Protein AF-A0A9P3G8F3-F1 (afdb_monomer_lite)

Organism: NCBI:txid48140

InterPro domains:
  IPR002772 Glycoside hydrolase family 3 C-terminal domain [PF01915] (27-139)
  IPR036881 Glycoside hydrolase family 3 C-terminal domain superfamily [G3DSA:3.40.50.1700] (19-140)
  IPR036881 Glycoside hydrolase family 3 C-terminal domain superfamily [SSF52279] (28-139)
  IPR044993 Beta-D-xylosidase [PTHR42721] (26-138)

Secondary structure (DSSP, 8-state):
------SS-GGGS--THHHHTTTT--TT-EEEEESSGGG-STTTT-SS----S----HHHHHHHTT-EEEEE----TT----TTHHHHHHHHTTSEEEE--S--TTTSBTTB--S--SPPTTHHHHHHHHHTT-S-EEE-

Radius of gyration: 16.16 Å; chains: 1; bounding box: 41×38×35 Å

pLDDT: mean 84.51, std 19.24, range [31.19, 98.44]

Sequence (140 aa):
MCNHTTTAPASHFPDARLLLGLMNYRAAQKVALVRPWANATTQMRCSYQGVPPIFVSPLQTLRAVCFAIAFANGTPIGSTDTGGFAATLQAARGADVVYAGGIDDSVEAEGHDRMSIAWPGNQPQLVKELAKVGKPLVML

Foldseek 3Di:
DPDDDDPDDPVPDPDPCVVCVLPVDDLEAAEEEEDDQQQDFCQVQAPDGDDDPDGQGNVNVCVVSRHRYDYFHQDHFQEQDCPRQVVSLVSLLRHAYEYEAADTVVQDDVVHDHPDPDGHYCNVVSVVSSVVSVHRYHYD

Structure (mmCIF, N/CA/C/O 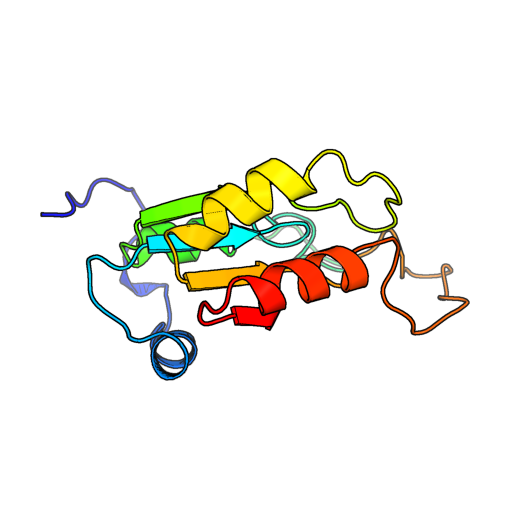backbone):
data_AF-A0A9P3G8F3-F1
#
_entry.id   AF-A0A9P3G8F3-F1
#
loop_
_atom_site.group_PDB
_atom_site.id
_atom_site.type_symbol
_atom_site.label_atom_id
_atom_site.label_alt_id
_atom_site.label_comp_id
_atom_site.label_asym_id
_atom_site.label_entity_id
_atom_site.label_seq_id
_atom_site.pdbx_PDB_ins_code
_atom_site.Cartn_x
_atom_site.Cartn_y
_atom_site.Cartn_z
_atom_site.occupancy
_atom_site.B_iso_or_equiv
_atom_site.auth_seq_id
_atom_site.auth_comp_id
_atom_site.auth_asym_id
_atom_site.auth_atom_id
_atom_site.pdbx_PDB_model_num
ATOM 1 N N . MET A 1 1 ? -21.344 -12.587 14.617 1.00 31.19 1 MET A N 1
ATOM 2 C CA . MET A 1 1 ? -20.980 -13.985 14.309 1.00 31.19 1 MET A CA 1
ATOM 3 C C . MET A 1 1 ? -20.431 -14.002 12.890 1.00 31.19 1 MET A C 1
ATOM 5 O O . MET A 1 1 ? -21.194 -13.759 11.965 1.00 31.19 1 MET A O 1
ATOM 9 N N . CYS A 1 2 ? -19.117 -14.153 12.718 1.00 33.28 2 CYS A N 1
ATOM 10 C CA . CYS A 1 2 ? -18.497 -14.261 11.394 1.00 33.28 2 CYS A CA 1
ATOM 11 C C . CYS A 1 2 ? -18.740 -15.686 10.887 1.00 33.28 2 CYS A C 1
ATOM 13 O O . CYS A 1 2 ? -18.258 -16.641 11.487 1.00 33.28 2 CYS A O 1
ATOM 15 N N . ASN A 1 3 ? -19.575 -15.831 9.859 1.00 31.30 3 ASN A N 1
ATOM 16 C CA . ASN A 1 3 ? -19.976 -17.133 9.341 1.00 31.30 3 ASN A CA 1
ATOM 17 C C . ASN A 1 3 ? -18.835 -17.714 8.491 1.00 31.30 3 ASN A C 1
ATOM 19 O O . ASN A 1 3 ? -18.450 -17.125 7.481 1.00 31.30 3 ASN A O 1
ATOM 23 N N . HIS A 1 4 ? -18.274 -18.848 8.911 1.00 44.28 4 HIS A N 1
ATOM 24 C CA . HIS A 1 4 ? -17.188 -19.531 8.211 1.00 44.28 4 HIS A CA 1
ATOM 25 C C . HIS A 1 4 ? -17.712 -20.199 6.937 1.00 44.28 4 HIS A C 1
ATOM 27 O O . HIS A 1 4 ? -18.154 -21.341 6.955 1.00 44.28 4 HIS A O 1
A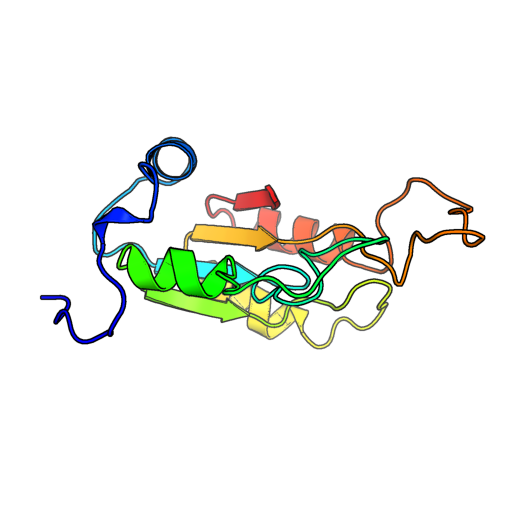TOM 33 N N . THR A 1 5 ? -17.648 -19.492 5.812 1.00 40.75 5 THR A N 1
ATOM 34 C CA . THR A 1 5 ? -17.817 -20.088 4.479 1.00 40.75 5 THR A CA 1
ATOM 35 C C . THR A 1 5 ? -16.733 -19.566 3.543 1.00 40.75 5 THR A C 1
ATOM 37 O O . THR A 1 5 ? -16.970 -18.705 2.707 1.00 40.75 5 THR A O 1
ATOM 40 N N . THR A 1 6 ? -15.514 -20.094 3.688 1.00 41.88 6 THR A N 1
ATOM 41 C CA . THR A 1 6 ? -14.513 -20.040 2.610 1.00 41.88 6 THR A CA 1
ATOM 42 C C . THR A 1 6 ? -13.582 -21.249 2.678 1.00 41.88 6 THR A C 1
ATOM 44 O O . THR A 1 6 ? -13.134 -21.657 3.745 1.00 41.88 6 THR A O 1
ATOM 47 N N . THR A 1 7 ? -13.342 -21.836 1.512 1.00 39.56 7 THR A N 1
ATOM 48 C CA . THR A 1 7 ? -12.809 -23.172 1.209 1.00 39.56 7 THR A CA 1
ATOM 49 C C . THR A 1 7 ? -11.286 -23.325 1.348 1.00 39.56 7 THR A C 1
ATOM 51 O O . THR A 1 7 ? -10.648 -23.933 0.494 1.00 39.56 7 THR A O 1
ATOM 54 N N . ALA A 1 8 ? -10.679 -22.820 2.422 1.00 39.69 8 ALA A N 1
ATOM 55 C CA . ALA A 1 8 ? -9.285 -23.134 2.747 1.00 39.69 8 ALA A CA 1
ATOM 56 C C . ALA A 1 8 ? -9.165 -23.518 4.231 1.00 39.69 8 ALA A C 1
ATOM 58 O O . ALA A 1 8 ? -9.664 -22.777 5.082 1.00 39.69 8 ALA A O 1
ATOM 59 N N . PRO A 1 9 ? -8.553 -24.670 4.570 1.00 34.22 9 PRO A N 1
ATOM 60 C CA . PRO A 1 9 ? -8.448 -25.110 5.953 1.00 34.22 9 PRO A CA 1
ATOM 61 C C . PRO A 1 9 ? -7.608 -24.114 6.761 1.00 34.22 9 PRO A C 1
ATOM 63 O O . PRO A 1 9 ? -6.488 -23.767 6.388 1.00 34.22 9 PRO A O 1
ATOM 66 N N . ALA A 1 10 ? -8.156 -23.678 7.897 1.00 41.47 10 ALA A N 1
ATOM 67 C CA . ALA A 1 10 ? -7.550 -22.713 8.820 1.00 41.47 10 ALA A CA 1
ATOM 68 C C . ALA A 1 10 ? -6.171 -23.141 9.372 1.00 41.47 10 ALA A C 1
ATOM 70 O O . ALA A 1 10 ? -5.476 -22.338 9.983 1.00 41.47 10 ALA A O 1
ATOM 71 N N . SER A 1 11 ? -5.756 -24.390 9.140 1.00 43.12 11 SER A N 1
ATOM 72 C CA . SER A 1 11 ? -4.502 -24.980 9.611 1.00 43.12 11 SER A CA 1
ATOM 73 C C . SER A 1 11 ? -3.244 -24.502 8.875 1.00 43.12 11 SER A C 1
ATOM 75 O O . SER A 1 11 ? -2.154 -24.936 9.232 1.00 43.12 11 SER A O 1
ATOM 77 N N . HIS A 1 12 ? -3.366 -23.664 7.839 1.00 47.47 12 HIS A N 1
ATOM 78 C CA . HIS A 1 12 ? -2.226 -23.220 7.021 1.00 47.47 12 HIS A CA 1
ATOM 79 C C . HIS A 1 12 ? -1.736 -21.795 7.326 1.00 47.47 12 HIS A C 1
ATOM 81 O O . HIS A 1 12 ? -0.767 -21.340 6.723 1.00 47.47 12 HIS A O 1
ATOM 87 N N . PHE A 1 13 ? -2.383 -21.084 8.252 1.00 49.16 13 PHE A N 1
ATOM 88 C CA . PHE A 1 13 ? -1.960 -19.744 8.653 1.00 49.16 13 PHE A CA 1
ATOM 89 C C . PHE A 1 13 ? -1.207 -19.832 9.985 1.00 49.16 13 PHE A C 1
ATOM 91 O O . PHE A 1 13 ? -1.848 -20.069 11.012 1.00 49.16 13 PHE A O 1
ATOM 98 N N . PRO A 1 14 ? 0.135 -19.688 10.004 1.00 47.69 14 PRO A N 1
ATOM 99 C CA . PRO A 1 14 ? 0.863 -19.576 11.258 1.00 47.69 14 PRO A CA 1
ATOM 100 C C . PRO A 1 14 ? 0.336 -18.369 12.038 1.00 47.69 14 PRO A C 1
ATOM 102 O O . PRO A 1 14 ? -0.039 -17.348 11.462 1.00 47.69 14 PRO A O 1
ATOM 105 N N . ASP A 1 15 ? 0.264 -18.554 13.351 1.00 48.78 15 ASP A N 1
ATOM 106 C CA . ASP A 1 15 ? -0.300 -17.664 14.362 1.00 48.78 15 ASP A CA 1
ATOM 107 C C . ASP A 1 15 ? -0.139 -16.171 14.004 1.00 48.78 15 ASP A C 1
ATOM 109 O O . ASP A 1 15 ? 0.956 -15.611 14.073 1.00 48.78 15 ASP A O 1
ATOM 113 N N . ALA A 1 16 ? -1.234 -15.502 13.618 1.00 48.09 16 ALA A N 1
ATOM 114 C CA . ALA A 1 16 ? -1.232 -14.098 13.182 1.00 48.09 16 ALA A CA 1
ATOM 115 C C . ALA A 1 16 ? -0.774 -13.115 14.284 1.00 48.09 16 ALA A C 1
ATOM 117 O O . ALA A 1 16 ? -0.683 -11.907 14.050 1.00 48.09 16 ALA A O 1
ATOM 118 N N . ARG A 1 17 ? -0.496 -13.623 15.496 1.00 49.97 17 ARG A N 1
ATOM 119 C CA . ARG A 1 17 ? -0.214 -12.899 16.740 1.00 49.97 17 ARG A CA 1
ATOM 120 C C . ARG A 1 17 ? 0.838 -11.791 16.655 1.00 49.97 17 ARG A C 1
ATOM 122 O O . ARG A 1 17 ? 0.788 -10.877 17.472 1.00 49.97 17 ARG A O 1
ATOM 129 N N . LEU A 1 18 ? 1.755 -11.820 15.687 1.00 53.75 18 LEU A N 1
ATOM 130 C CA . LEU A 1 18 ? 2.784 -10.781 15.554 1.00 53.75 18 LEU A CA 1
ATOM 131 C C . LEU A 1 18 ? 2.194 -9.412 15.154 1.00 53.75 18 LEU A C 1
ATOM 133 O O . LEU A 1 18 ? 2.561 -8.391 15.727 1.00 53.75 18 LEU A O 1
ATOM 137 N N . LEU A 1 19 ? 1.220 -9.388 14.234 1.00 52.97 19 LEU A N 1
ATOM 138 C CA . LEU A 1 19 ? 0.479 -8.167 13.872 1.00 52.97 19 LEU A CA 1
ATOM 139 C C . LEU A 1 19 ? -0.506 -7.746 14.979 1.00 52.97 19 LEU A C 1
ATOM 141 O O . LEU A 1 19 ? -0.792 -6.560 15.143 1.00 52.97 19 LEU A O 1
ATOM 145 N N . LEU A 1 20 ? -0.974 -8.710 15.780 1.00 52.75 20 LEU A N 1
ATOM 146 C CA . LEU A 1 20 ? -1.896 -8.497 16.902 1.00 52.75 20 LEU A CA 1
ATOM 147 C C . LEU A 1 20 ? -1.264 -7.781 18.109 1.00 52.75 20 LEU A C 1
ATOM 149 O O . LEU A 1 20 ? -1.996 -7.336 18.985 1.00 52.75 20 LEU A O 1
ATOM 153 N N . GLY A 1 21 ? 0.067 -7.706 18.208 1.00 54.66 21 GLY A N 1
ATOM 154 C CA . GLY A 1 21 ? 0.728 -6.982 19.301 1.00 54.66 21 GLY A CA 1
ATOM 155 C C . GLY A 1 21 ? 0.731 -5.463 19.100 1.00 54.66 21 GLY A C 1
ATOM 156 O O . GLY A 1 21 ? 0.684 -4.709 20.068 1.00 54.66 21 GLY A O 1
ATOM 157 N N . LEU A 1 22 ? 0.767 -5.019 17.838 1.00 56.00 22 LEU A N 1
ATOM 158 C CA . LEU A 1 22 ? 0.814 -3.603 17.453 1.00 56.00 22 LEU A CA 1
ATOM 159 C C . LEU A 1 22 ? -0.582 -3.007 17.218 1.00 56.00 22 LEU A C 1
ATOM 161 O O . LEU A 1 22 ? -0.782 -1.808 17.407 1.00 56.00 22 LEU A O 1
ATOM 165 N N . MET A 1 23 ? -1.555 -3.834 16.830 1.00 60.12 23 MET A N 1
ATOM 166 C CA . MET A 1 23 ? -2.966 -3.459 16.721 1.00 60.12 23 MET A CA 1
ATOM 167 C C . MET A 1 23 ? -3.727 -4.028 17.915 1.00 60.12 23 MET A C 1
ATOM 169 O O . MET A 1 23 ? -3.553 -5.195 18.225 1.00 60.12 23 MET A O 1
ATOM 173 N N . ASN A 1 24 ? -4.568 -3.242 18.596 1.00 58.59 24 ASN A N 1
ATOM 174 C CA . ASN A 1 24 ? -5.338 -3.695 19.767 1.00 58.59 24 ASN A CA 1
ATOM 175 C C . ASN A 1 24 ? -6.369 -4.773 19.378 1.00 58.59 24 ASN A C 1
ATOM 177 O O . ASN A 1 24 ? -7.548 -4.463 19.218 1.00 58.59 24 ASN A O 1
ATOM 181 N N . TYR A 1 25 ? -5.911 -6.012 19.188 1.00 61.47 25 TYR A N 1
ATOM 182 C CA . TYR A 1 25 ? -6.662 -7.075 18.540 1.00 61.47 25 TYR A CA 1
ATOM 183 C C . TYR A 1 25 ? -7.961 -7.372 19.274 1.00 61.47 25 TYR A C 1
ATOM 185 O O . TYR A 1 25 ? -7.991 -7.937 20.370 1.00 61.47 25 TYR A O 1
ATOM 193 N N . ARG A 1 26 ? -9.063 -7.026 18.619 1.00 63.00 26 ARG A N 1
ATOM 194 C CA . ARG A 1 26 ? -10.404 -7.459 18.994 1.00 63.00 26 ARG A CA 1
ATOM 195 C C . ARG A 1 26 ? -11.063 -8.032 17.753 1.00 63.00 26 ARG A C 1
ATOM 197 O O . ARG A 1 26 ? -10.957 -7.446 16.680 1.00 63.00 26 ARG A O 1
ATOM 204 N N . ALA A 1 27 ? -11.802 -9.128 17.909 1.00 57.34 27 ALA A N 1
ATOM 205 C CA . ALA A 1 27 ? -12.474 -9.872 16.833 1.00 57.34 27 ALA A CA 1
ATOM 206 C C . ALA A 1 27 ? -13.530 -9.071 16.018 1.00 57.34 27 ALA A C 1
ATOM 208 O O . ALA A 1 27 ? -14.284 -9.650 15.244 1.00 57.34 27 ALA A O 1
ATOM 209 N N . ALA A 1 28 ? -13.609 -7.748 16.202 1.00 60.62 28 ALA A N 1
ATOM 210 C CA . ALA A 1 28 ? -14.486 -6.813 15.500 1.00 60.62 28 ALA A CA 1
ATOM 211 C C . ALA A 1 28 ? -13.763 -5.511 15.079 1.00 60.62 28 ALA A C 1
ATOM 213 O O . ALA A 1 28 ? -14.407 -4.496 14.813 1.00 60.62 28 ALA A O 1
ATOM 214 N N . GLN A 1 29 ? -12.428 -5.500 15.060 1.00 77.25 29 GLN A N 1
ATOM 215 C CA . GLN A 1 29 ? -11.647 -4.319 14.704 1.00 77.25 29 GLN A CA 1
ATOM 216 C C . GLN A 1 29 ? -11.711 -4.055 13.196 1.00 77.25 29 GLN A C 1
ATOM 218 O O . GLN A 1 29 ? -11.643 -4.971 12.370 1.00 77.25 29 GLN A O 1
ATOM 223 N N . LYS A 1 30 ? -11.879 -2.781 12.838 1.00 89.81 30 LYS A N 1
ATOM 224 C CA . LYS A 1 30 ? -11.879 -2.328 11.449 1.00 89.81 30 LYS A CA 1
ATOM 225 C C . LYS A 1 30 ? -10.465 -1.919 11.062 1.00 89.81 30 LYS A C 1
ATOM 227 O O . LYS A 1 30 ? -9.842 -1.145 11.787 1.00 89.81 30 LYS A O 1
ATOM 232 N N . VAL A 1 31 ? -9.999 -2.398 9.914 1.00 92.44 31 VAL A N 1
ATOM 233 C CA . VAL A 1 31 ? -8.676 -2.080 9.368 1.00 92.44 31 VAL A CA 1
ATOM 234 C C . VAL A 1 31 ? -8.836 -1.389 8.018 1.00 92.44 31 VAL A C 1
ATOM 236 O O . VAL A 1 31 ? -9.505 -1.903 7.122 1.00 92.44 31 VAL A O 1
ATOM 239 N N . ALA A 1 32 ? -8.222 -0.220 7.865 1.00 95.75 32 ALA A N 1
ATOM 240 C CA . ALA A 1 32 ? -7.997 0.414 6.579 1.00 95.75 32 ALA A CA 1
ATOM 241 C C . ALA A 1 32 ? -6.711 -0.167 5.992 1.00 95.75 32 ALA A C 1
ATOM 243 O O . ALA A 1 32 ? -5.614 0.153 6.448 1.00 95.75 32 ALA A O 1
ATOM 244 N N . LEU A 1 33 ? -6.856 -1.049 5.005 1.00 96.12 33 LEU A N 1
ATOM 245 C CA . LEU A 1 33 ? -5.726 -1.669 4.327 1.00 96.12 33 LEU A CA 1
ATOM 246 C C . LEU A 1 33 ? -5.432 -0.890 3.043 1.00 96.12 33 LEU A C 1
ATOM 248 O O . LEU A 1 33 ? -6.256 -0.859 2.125 1.00 96.12 33 LEU A O 1
ATOM 252 N N . VAL A 1 34 ? -4.265 -0.259 2.996 1.00 97.62 34 VAL A N 1
ATOM 253 C CA . VAL A 1 34 ? -3.877 0.703 1.962 1.00 97.62 34 VAL A CA 1
ATOM 254 C C . VAL A 1 34 ? -2.808 0.096 1.053 1.00 97.62 34 VAL A C 1
ATOM 256 O O . VAL A 1 34 ? -1.832 -0.475 1.536 1.00 97.62 34 VAL A O 1
ATOM 259 N N . ARG A 1 35 ? -3.002 0.209 -0.267 1.00 94.25 35 ARG A N 1
ATOM 260 C CA . ARG A 1 35 ? -2.043 -0.252 -1.295 1.00 94.25 35 ARG A CA 1
ATOM 261 C C . ARG A 1 35 ? -0.815 0.690 -1.393 1.00 94.25 35 ARG A C 1
ATOM 263 O O . ARG A 1 35 ? -0.873 1.782 -0.821 1.00 94.25 35 ARG A O 1
ATOM 270 N N . PRO A 1 36 ? 0.256 0.352 -2.143 1.00 95.31 36 PRO A N 1
ATOM 271 C CA . PRO A 1 36 ? 0.302 -0.530 -3.325 1.00 95.31 36 PRO A CA 1
ATOM 272 C C . PRO A 1 36 ? 0.386 -2.054 -3.087 1.00 95.31 36 PRO A C 1
ATOM 274 O O . PRO A 1 36 ? -0.196 -2.796 -3.872 1.00 95.31 36 PRO A O 1
ATOM 277 N N . TRP A 1 37 ? 1.000 -2.538 -2.006 1.00 97.06 37 TRP A N 1
ATOM 278 C CA . TRP A 1 37 ? 1.271 -3.973 -1.772 1.00 97.06 37 TRP A CA 1
ATOM 279 C C . TRP A 1 37 ? 0.121 -4.756 -1.116 1.00 97.06 37 TRP A C 1
ATOM 281 O O . TRP A 1 37 ? 0.160 -5.976 -0.966 1.00 97.06 37 TRP A O 1
ATOM 291 N N . ALA A 1 38 ? -0.954 -4.071 -0.736 1.00 94.94 38 ALA A N 1
ATOM 292 C CA . ALA A 1 38 ? -2.028 -4.648 0.066 1.00 94.94 38 ALA A CA 1
ATOM 293 C C . ALA A 1 38 ? -2.781 -5.834 -0.574 1.00 94.94 38 ALA A C 1
ATOM 295 O O . ALA A 1 38 ? -3.303 -6.684 0.144 1.00 94.94 38 ALA A O 1
ATOM 296 N N . ASN A 1 39 ? -2.866 -5.897 -1.905 1.00 95.19 39 ASN A N 1
ATOM 297 C CA . ASN A 1 39 ? -3.454 -7.031 -2.633 1.00 95.19 39 ASN A CA 1
ATOM 298 C C . ASN A 1 39 ? -2.436 -7.666 -3.592 1.00 95.19 39 ASN A C 1
ATOM 300 O O . ASN A 1 39 ? -2.779 -8.072 -4.703 1.00 95.19 39 ASN A O 1
ATOM 304 N N . ALA A 1 40 ? -1.174 -7.699 -3.170 1.00 93.75 40 ALA A N 1
ATOM 305 C CA . ALA A 1 40 ? -0.092 -8.305 -3.920 1.00 93.75 40 ALA A CA 1
ATOM 306 C C . ALA A 1 40 ? -0.328 -9.811 -4.125 1.00 93.75 40 ALA A C 1
ATOM 308 O O . ALA A 1 40 ? -0.678 -10.533 -3.194 1.00 93.75 40 ALA A O 1
ATOM 309 N N . THR A 1 41 ? -0.135 -10.280 -5.358 1.00 91.62 41 THR A N 1
ATOM 310 C CA . THR A 1 41 ? -0.143 -11.709 -5.718 1.00 91.62 41 THR A CA 1
ATOM 311 C C . THR A 1 41 ? 1.178 -12.051 -6.396 1.00 91.62 41 THR A C 1
ATOM 313 O O . THR A 1 41 ? 2.154 -12.357 -5.719 1.00 91.62 41 THR A O 1
ATOM 316 N N . THR A 1 42 ? 1.265 -11.856 -7.711 1.00 89.62 42 THR A N 1
ATOM 317 C CA . THR A 1 42 ? 2.486 -12.028 -8.513 1.00 89.62 42 THR A CA 1
ATOM 318 C C . THR A 1 42 ? 3.598 -11.042 -8.176 1.00 89.62 42 THR A C 1
ATOM 320 O O . THR A 1 42 ? 4.703 -11.208 -8.668 1.00 89.62 42 THR A O 1
ATOM 323 N N . GLN A 1 43 ? 3.319 -10.031 -7.356 1.00 91.88 43 GLN A N 1
ATOM 324 C CA . GLN A 1 43 ? 4.312 -9.095 -6.836 1.00 91.88 43 GLN A CA 1
ATOM 325 C C . GLN A 1 43 ? 5.134 -9.730 -5.692 1.00 91.88 43 GLN A C 1
ATOM 327 O O . GLN A 1 43 ? 6.330 -9.499 -5.601 1.00 91.88 43 GLN A O 1
ATOM 332 N N . MET A 1 44 ? 4.551 -10.631 -4.877 1.00 91.31 44 MET A N 1
ATOM 333 C CA . MET A 1 44 ? 5.205 -11.309 -3.718 1.00 91.31 44 MET A CA 1
ATOM 334 C C . MET A 1 44 ? 6.217 -12.396 -4.103 1.00 91.31 44 MET A C 1
ATOM 336 O O . MET A 1 44 ? 6.545 -13.302 -3.346 1.00 91.31 44 MET A O 1
ATOM 340 N N . ARG A 1 45 ? 6.613 -12.350 -5.352 1.00 87.12 45 ARG A N 1
ATOM 341 C CA . ARG A 1 45 ? 7.084 -13.451 -6.164 1.00 87.12 45 ARG A CA 1
ATOM 342 C C . ARG A 1 45 ? 8.557 -13.142 -6.515 1.00 87.12 45 ARG A C 1
ATOM 344 O O . ARG A 1 45 ? 9.383 -14.049 -6.545 1.00 87.12 45 ARG A O 1
ATOM 351 N N . CYS A 1 46 ? 8.903 -11.848 -6.599 1.00 82.50 46 CYS A N 1
ATOM 352 C CA . CYS A 1 46 ? 10.244 -11.336 -6.899 1.00 82.50 46 CYS A CA 1
ATOM 353 C C . CYS A 1 46 ? 10.738 -11.818 -8.279 1.00 82.50 46 CYS A C 1
ATOM 355 O O . CYS A 1 46 ? 9.944 -12.238 -9.119 1.00 82.50 46 CYS A O 1
ATOM 357 N N . SER A 1 47 ? 12.041 -11.792 -8.537 1.00 84.94 47 SER A N 1
ATO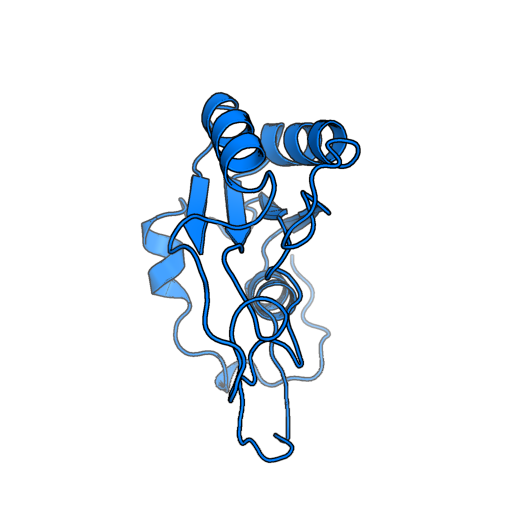M 358 C CA . SER A 1 47 ? 12.639 -12.331 -9.761 1.00 84.94 47 SER A CA 1
ATOM 359 C C . SER A 1 47 ? 12.994 -13.825 -9.630 1.00 84.94 47 SER A C 1
ATOM 361 O O . SER A 1 47 ? 13.013 -14.385 -8.535 1.00 84.94 47 SER A O 1
ATOM 363 N N . TYR A 1 48 ? 13.249 -14.498 -10.762 1.00 89.75 48 TYR A N 1
ATOM 364 C CA . TYR A 1 48 ? 13.773 -15.880 -10.822 1.00 89.75 48 TYR A CA 1
ATOM 365 C C . TYR A 1 48 ? 12.948 -16.977 -10.134 1.00 89.75 48 TYR A C 1
ATOM 367 O O . TYR A 1 48 ? 13.428 -17.742 -9.300 1.00 89.75 48 TYR A O 1
ATOM 375 N N . GLN A 1 49 ? 11.687 -17.113 -10.525 1.00 87.88 49 GLN A N 1
ATOM 376 C CA . GLN A 1 49 ? 10.722 -17.854 -9.718 1.00 87.88 49 GLN A CA 1
ATOM 377 C C . GLN A 1 49 ? 9.749 -18.714 -10.528 1.00 87.88 49 GLN A C 1
ATOM 379 O O . GLN A 1 49 ? 9.125 -18.270 -11.495 1.00 87.88 49 GLN A O 1
ATOM 38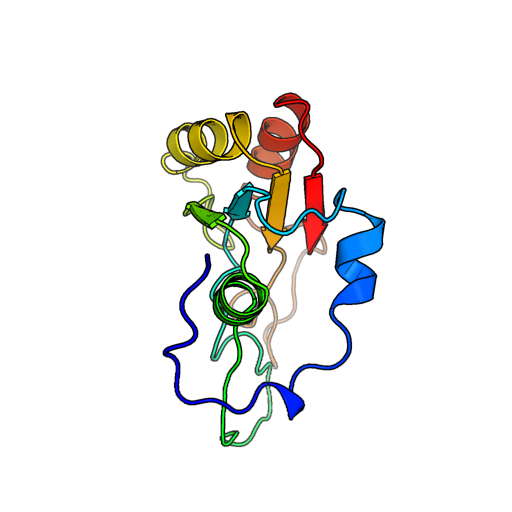4 N N . GLY A 1 50 ? 9.565 -19.951 -10.063 1.00 87.44 50 GLY A N 1
ATOM 385 C CA . GLY A 1 50 ? 8.570 -20.891 -10.581 1.00 87.44 50 GLY A CA 1
ATOM 386 C C . GLY A 1 50 ? 7.131 -20.481 -10.259 1.00 87.44 50 GLY A C 1
ATOM 387 O O . GLY A 1 50 ? 6.884 -19.485 -9.580 1.00 87.44 50 GLY A O 1
ATOM 388 N N . VAL A 1 51 ? 6.161 -21.242 -10.768 1.00 87.56 51 VAL A N 1
ATOM 389 C CA . VAL A 1 51 ? 4.734 -21.015 -10.492 1.00 87.56 51 VAL A CA 1
ATOM 390 C C . VAL A 1 51 ? 4.378 -21.665 -9.152 1.00 87.56 51 VAL A C 1
ATOM 392 O O . VAL A 1 51 ? 4.448 -22.892 -9.054 1.00 87.56 51 VAL A O 1
ATOM 395 N N . PRO A 1 52 ? 4.003 -20.896 -8.116 1.00 86.56 52 PRO A N 1
ATOM 396 C CA . PRO A 1 52 ? 3.590 -21.489 -6.856 1.00 86.56 52 PRO A CA 1
ATOM 397 C C . PRO A 1 52 ? 2.155 -22.026 -6.952 1.00 86.56 52 PRO A C 1
ATOM 399 O O . PRO A 1 52 ? 1.362 -21.547 -7.767 1.00 86.56 52 PRO A O 1
ATOM 402 N N . PRO A 1 53 ? 1.787 -22.984 -6.087 1.00 89.19 53 PRO A N 1
ATOM 403 C CA . PRO A 1 53 ? 0.441 -23.547 -6.076 1.00 89.19 53 PRO A CA 1
ATOM 404 C C . PRO A 1 53 ? -0.624 -22.549 -5.595 1.00 89.19 53 PRO A C 1
ATOM 406 O O . PRO A 1 53 ? -1.778 -22.658 -5.999 1.00 89.19 53 PRO A O 1
ATOM 409 N N . ILE A 1 54 ? -0.258 -21.586 -4.737 1.00 88.81 54 ILE A N 1
ATOM 410 C CA . ILE A 1 54 ? -1.173 -20.594 -4.155 1.00 88.81 54 ILE A CA 1
ATOM 411 C C . ILE A 1 54 ? -0.478 -19.249 -3.911 1.00 88.81 54 ILE A C 1
ATOM 413 O O . ILE A 1 54 ? 0.719 -19.198 -3.633 1.00 88.81 54 ILE A O 1
ATOM 417 N N . PHE A 1 55 ? -1.268 -18.172 -3.936 1.00 87.81 55 PHE A N 1
ATOM 418 C CA . PHE A 1 55 ? -0.910 -16.863 -3.387 1.00 87.81 55 PHE A CA 1
ATOM 419 C C . PHE A 1 55 ? -1.894 -16.490 -2.291 1.00 87.81 55 PHE A C 1
ATOM 421 O O . PHE A 1 55 ? -3.104 -16.590 -2.494 1.00 87.81 55 PHE A O 1
ATOM 428 N N . VAL A 1 56 ? -1.368 -16.019 -1.163 1.00 92.50 56 VAL A N 1
ATOM 429 C CA . VAL A 1 56 ? -2.172 -15.418 -0.101 1.00 92.50 56 VAL A CA 1
ATOM 430 C C . VAL A 1 56 ? -1.719 -13.974 0.074 1.00 92.50 56 VAL A C 1
ATOM 432 O O . VAL A 1 56 ? -0.670 -13.714 0.655 1.00 92.50 56 VAL A O 1
ATOM 435 N N . SER A 1 57 ? -2.492 -13.035 -0.467 1.00 93.44 57 SER A N 1
ATOM 436 C CA . SER A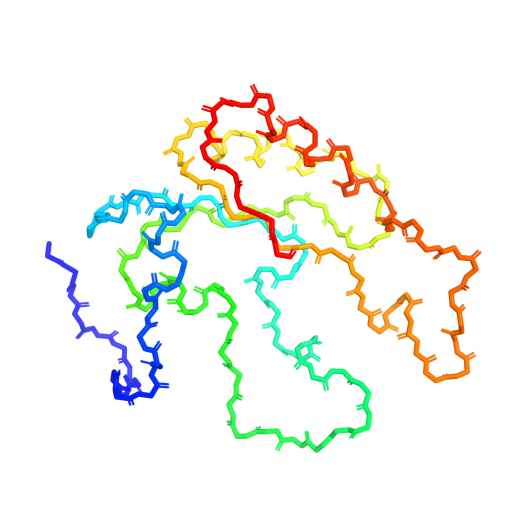 1 57 ? -2.214 -11.604 -0.346 1.00 93.44 57 SER A CA 1
ATOM 437 C C . SER A 1 57 ? -2.453 -11.100 1.084 1.00 93.44 57 SER A C 1
ATOM 439 O O . SER A 1 57 ? -3.251 -11.697 1.818 1.00 93.44 57 SER A O 1
ATOM 441 N N . PRO A 1 58 ? -1.861 -9.958 1.488 1.00 92.12 58 PRO A N 1
ATOM 442 C CA . PRO A 1 58 ? -2.173 -9.339 2.779 1.00 92.12 58 PRO A CA 1
ATOM 443 C C . PRO A 1 58 ? -3.683 -9.121 2.982 1.00 92.12 58 PRO A C 1
ATOM 445 O O . PRO A 1 58 ? -4.215 -9.391 4.059 1.00 92.12 58 PRO A O 1
ATOM 448 N N . LEU A 1 59 ? -4.404 -8.715 1.928 1.00 92.81 59 LEU A N 1
ATOM 449 C CA . LEU A 1 59 ? -5.863 -8.586 1.930 1.00 92.81 59 LEU A CA 1
ATOM 450 C C . LEU A 1 59 ? -6.575 -9.913 2.223 1.00 92.81 59 LEU A C 1
ATOM 452 O O . LEU A 1 59 ? -7.536 -9.927 2.994 1.00 92.81 59 LEU A O 1
ATOM 456 N N . GLN A 1 60 ? -6.141 -11.017 1.609 1.00 91.69 60 GLN A N 1
ATOM 457 C CA . GLN A 1 60 ? -6.732 -12.337 1.846 1.00 91.69 60 GLN A CA 1
ATOM 458 C C . GLN A 1 60 ? -6.498 -12.795 3.287 1.00 91.69 60 GLN A C 1
ATOM 460 O O . GLN A 1 60 ? -7.452 -13.201 3.951 1.00 91.69 60 GLN A O 1
ATOM 465 N N . THR A 1 61 ? -5.273 -12.647 3.795 1.00 88.44 61 THR A N 1
ATOM 466 C CA . THR A 1 61 ? -4.930 -12.991 5.181 1.00 88.44 61 THR A CA 1
ATOM 467 C C . THR A 1 61 ? -5.764 -12.190 6.175 1.00 88.44 61 THR A C 1
ATOM 469 O O . THR A 1 61 ? -6.393 -12.769 7.059 1.00 88.44 61 THR A O 1
ATOM 472 N N . LEU A 1 62 ? -5.842 -10.865 6.010 1.00 86.94 62 LEU A N 1
ATOM 473 C CA . LEU A 1 62 ? -6.573 -9.999 6.937 1.00 86.94 62 LEU A CA 1
ATOM 474 C C . LEU A 1 62 ? -8.091 -10.245 6.919 1.00 86.94 62 LEU A C 1
ATOM 476 O O . LEU A 1 62 ? -8.745 -10.141 7.956 1.00 86.94 62 LEU A O 1
ATOM 480 N N . ARG A 1 63 ? -8.657 -10.639 5.771 1.00 87.00 63 ARG A N 1
ATOM 481 C CA . ARG A 1 63 ? -10.050 -11.110 5.697 1.00 87.00 63 ARG A CA 1
ATOM 482 C C . ARG A 1 63 ? -10.248 -12.443 6.424 1.00 87.00 63 ARG A C 1
ATOM 484 O O . ARG A 1 63 ? -11.267 -12.613 7.088 1.00 87.00 63 ARG A O 1
ATOM 491 N N . ALA A 1 64 ? -9.293 -13.370 6.324 1.00 85.38 64 ALA A N 1
ATOM 492 C CA . ALA A 1 64 ? -9.384 -14.690 6.952 1.00 85.38 64 ALA A CA 1
ATOM 493 C C . ALA A 1 64 ? -9.348 -14.625 8.490 1.00 85.38 64 ALA A C 1
ATOM 495 O O . ALA A 1 64 ? -10.061 -15.374 9.154 1.00 85.38 64 ALA A O 1
ATOM 496 N N . VAL A 1 65 ? -8.596 -13.681 9.064 1.00 81.56 65 VAL A N 1
ATOM 497 C CA . VAL A 1 65 ? -8.534 -13.454 10.524 1.00 81.56 65 VAL A CA 1
ATOM 498 C C . VAL A 1 65 ? -9.670 -12.559 11.057 1.00 81.56 65 VAL A C 1
ATOM 500 O O . VAL A 1 65 ? -9.575 -12.003 12.147 1.00 81.56 65 VAL A O 1
ATOM 503 N N . CYS A 1 66 ? -10.775 -12.453 10.310 1.00 69.62 66 CYS A N 1
ATOM 504 C CA . CYS A 1 66 ? -12.030 -11.809 10.719 1.00 69.62 66 CYS A CA 1
ATOM 505 C C . CYS A 1 66 ? -11.975 -10.288 10.976 1.00 69.62 66 CYS A C 1
ATOM 507 O O . CYS A 1 66 ? -12.811 -9.768 11.716 1.00 69.62 66 CYS A O 1
ATOM 509 N N . PHE A 1 67 ? -11.067 -9.542 10.341 1.00 78.94 67 PHE A N 1
ATOM 510 C CA . PHE A 1 67 ? -11.127 -8.077 10.378 1.00 78.94 67 PHE A CA 1
ATOM 511 C C . PHE A 1 67 ? -12.159 -7.516 9.390 1.00 78.94 67 PHE A C 1
ATOM 513 O O . PHE A 1 67 ? -12.310 -7.997 8.263 1.00 78.94 67 PHE A O 1
ATOM 520 N N . ALA A 1 68 ? -12.820 -6.422 9.771 1.00 88.94 68 ALA A N 1
ATOM 521 C CA . ALA A 1 68 ? -13.601 -5.628 8.828 1.00 88.94 68 ALA A CA 1
ATOM 522 C C . ALA A 1 68 ? -12.646 -4.759 7.990 1.00 88.94 68 ALA A C 1
ATOM 524 O O . ALA A 1 68 ? -12.090 -3.783 8.494 1.00 88.94 68 ALA A O 1
ATOM 525 N N . ILE A 1 69 ? -12.442 -5.103 6.715 1.00 91.56 69 ILE A N 1
ATOM 526 C CA . ILE A 1 69 ? -11.459 -4.420 5.859 1.00 91.56 69 ILE A CA 1
ATOM 527 C C . ILE A 1 69 ? -12.093 -3.292 5.046 1.00 91.56 69 ILE A C 1
ATOM 529 O O . ILE A 1 69 ? -12.940 -3.530 4.187 1.00 91.56 69 ILE A O 1
ATOM 533 N N . ALA A 1 70 ? -11.613 -2.067 5.258 1.00 94.69 70 ALA A N 1
ATOM 534 C CA . ALA A 1 70 ? -11.775 -0.954 4.334 1.00 94.69 70 ALA A CA 1
ATOM 535 C C . ALA A 1 70 ? -10.557 -0.913 3.401 1.00 94.69 70 ALA A C 1
ATOM 537 O O . ALA A 1 70 ? -9.506 -0.381 3.750 1.00 94.69 70 ALA A O 1
ATOM 538 N N . PHE A 1 71 ? -10.679 -1.527 2.227 1.00 94.81 71 PHE A N 1
ATOM 539 C CA . PHE A 1 71 ? -9.601 -1.538 1.242 1.00 94.81 71 PHE A CA 1
ATOM 540 C C . PHE A 1 71 ? -9.518 -0.177 0.544 1.00 94.81 71 PHE A C 1
ATOM 542 O O . PHE A 1 71 ? -10.506 0.281 -0.029 1.00 94.81 71 PHE A O 1
ATOM 549 N N . ALA A 1 72 ? -8.359 0.475 0.609 1.00 95.12 72 ALA A N 1
ATOM 550 C CA . ALA A 1 72 ? -8.164 1.829 0.109 1.00 95.12 72 ALA A CA 1
ATOM 551 C C . ALA A 1 72 ? -7.062 1.874 -0.950 1.00 95.12 72 ALA A C 1
ATOM 553 O O . ALA A 1 72 ? -5.956 1.377 -0.736 1.00 95.12 72 ALA A O 1
ATOM 554 N N . ASN A 1 73 ? -7.354 2.503 -2.093 1.00 91.56 73 ASN A N 1
ATOM 555 C CA . ASN A 1 73 ? -6.451 2.492 -3.244 1.00 91.56 73 ASN A CA 1
ATOM 556 C C . ASN A 1 73 ? -5.113 3.195 -2.997 1.00 91.56 73 ASN A C 1
ATOM 558 O O . ASN A 1 73 ? -4.138 2.809 -3.646 1.00 91.56 73 ASN A O 1
ATOM 562 N N . GLY A 1 74 ? -5.072 4.178 -2.090 1.00 95.31 74 GLY A N 1
ATOM 563 C CA . GLY A 1 74 ? -3.865 4.919 -1.745 1.00 95.31 74 GLY A CA 1
ATOM 564 C C . GLY A 1 74 ? -3.236 5.577 -2.965 1.00 95.31 74 GLY A C 1
ATOM 565 O O . GLY A 1 74 ? -3.880 6.365 -3.656 1.00 95.31 74 GLY A O 1
ATOM 566 N N . THR A 1 75 ? -1.985 5.211 -3.228 1.00 97.50 75 THR A N 1
ATOM 567 C CA . THR A 1 75 ? -1.228 5.631 -4.407 1.00 97.50 75 THR A CA 1
ATOM 568 C C . THR A 1 75 ? -0.457 4.444 -5.001 1.00 97.50 75 THR A C 1
ATOM 570 O O . THR A 1 75 ? 0.013 3.596 -4.236 1.00 97.50 75 THR A O 1
ATOM 573 N N . PRO A 1 76 ? -0.352 4.316 -6.337 1.00 96.56 76 PRO A N 1
ATOM 574 C CA . PRO A 1 76 ? 0.518 3.325 -6.973 1.00 96.56 76 PRO A CA 1
ATOM 575 C C . PRO A 1 76 ? 2.012 3.561 -6.696 1.00 96.56 76 PRO A C 1
ATOM 577 O O . PRO A 1 76 ? 2.429 4.666 -6.344 1.00 96.56 76 PRO A O 1
ATOM 580 N N . ILE A 1 77 ? 2.831 2.533 -6.933 1.00 96.94 77 ILE A N 1
ATOM 581 C CA . ILE A 1 77 ? 4.296 2.657 -6.930 1.00 96.94 77 ILE A CA 1
ATOM 582 C C . ILE A 1 77 ? 4.712 3.655 -8.019 1.00 96.94 77 ILE A C 1
ATOM 584 O O . ILE A 1 77 ? 4.207 3.608 -9.138 1.00 96.94 77 ILE A O 1
ATOM 588 N N . GLY A 1 78 ? 5.584 4.605 -7.670 1.00 96.19 78 GLY A N 1
ATOM 589 C CA . GLY A 1 78 ? 6.116 5.603 -8.607 1.00 96.19 78 GLY A CA 1
ATOM 590 C C . GLY A 1 78 ? 5.158 6.734 -9.009 1.00 96.19 78 GLY A C 1
ATOM 591 O O . GLY A 1 78 ? 5.583 7.663 -9.689 1.00 96.19 78 GLY A O 1
ATOM 592 N N . SER A 1 79 ? 3.894 6.712 -8.575 1.00 97.19 79 SER A N 1
ATOM 593 C CA . SER A 1 79 ? 2.906 7.738 -8.940 1.00 97.19 79 SER A CA 1
ATOM 594 C C . SER A 1 79 ? 3.163 9.086 -8.258 1.00 97.19 79 SER A C 1
ATOM 596 O O . SER A 1 79 ? 3.631 9.146 -7.120 1.00 97.19 79 SER A O 1
ATOM 598 N N . THR A 1 80 ? 2.783 10.178 -8.923 1.00 97.25 80 THR A N 1
ATOM 599 C CA . THR A 1 80 ? 2.676 11.529 -8.342 1.00 97.25 80 THR A CA 1
ATOM 600 C C . THR A 1 80 ? 1.225 11.985 -8.158 1.00 97.25 80 THR A C 1
ATOM 602 O O . THR A 1 80 ? 0.985 13.021 -7.537 1.00 97.25 80 THR A O 1
ATOM 605 N N . ASP A 1 81 ? 0.252 11.198 -8.630 1.00 96.88 81 ASP A N 1
ATOM 606 C CA . ASP A 1 81 ? -1.175 11.492 -8.501 1.00 96.88 81 ASP A CA 1
ATOM 607 C C . ASP A 1 81 ? -1.656 11.348 -7.049 1.00 96.88 81 ASP A C 1
ATOM 609 O O . ASP A 1 81 ? -1.373 10.359 -6.368 1.00 96.88 81 ASP A O 1
ATOM 613 N N . THR A 1 82 ? -2.405 12.343 -6.577 1.00 97.38 82 THR A N 1
ATOM 614 C CA . THR A 1 82 ? -2.980 12.389 -5.226 1.00 97.38 82 THR A CA 1
ATOM 615 C C . THR A 1 82 ? -4.484 12.101 -5.203 1.00 97.38 82 THR A C 1
ATOM 617 O O . THR A 1 82 ? -5.085 12.109 -4.128 1.00 97.38 82 THR A O 1
ATOM 620 N N . GLY A 1 83 ? -5.111 11.773 -6.341 1.00 96.88 83 GLY A N 1
ATOM 621 C CA . GLY A 1 83 ? -6.554 11.521 -6.446 1.00 96.88 83 GLY A CA 1
ATOM 622 C C . GLY A 1 83 ? -7.088 10.438 -5.496 1.00 96.88 83 GLY A C 1
ATOM 623 O O . GLY A 1 83 ? -8.225 10.518 -5.031 1.00 96.88 83 GLY A O 1
ATOM 624 N N . GLY A 1 84 ? -6.258 9.458 -5.122 1.00 96.19 84 GLY A N 1
ATOM 625 C CA . GLY A 1 84 ? -6.614 8.412 -4.156 1.00 96.19 84 GLY A CA 1
ATOM 626 C C . GLY A 1 84 ? -6.521 8.816 -2.676 1.00 96.19 84 GLY A C 1
ATOM 627 O O . GLY A 1 84 ? -6.983 8.068 -1.808 1.00 96.19 84 GLY A O 1
ATOM 628 N N . PHE A 1 85 ? -5.948 9.981 -2.351 1.00 98.00 85 PHE A N 1
ATOM 629 C CA . PHE A 1 85 ? -5.630 10.357 -0.969 1.00 98.00 85 PHE A CA 1
ATOM 630 C C . PHE A 1 85 ? -6.891 10.614 -0.149 1.00 98.00 85 PHE A C 1
ATOM 632 O O . PHE A 1 85 ? -7.033 10.058 0.937 1.00 98.00 85 PHE A O 1
ATOM 639 N N . ALA A 1 86 ? -7.832 11.410 -0.663 1.00 97.56 86 ALA A N 1
ATOM 640 C CA . ALA A 1 86 ? -9.024 11.808 0.088 1.00 97.56 86 ALA A CA 1
ATOM 641 C C . ALA A 1 86 ? -9.862 10.597 0.534 1.00 97.56 86 ALA A C 1
ATOM 643 O O . ALA A 1 86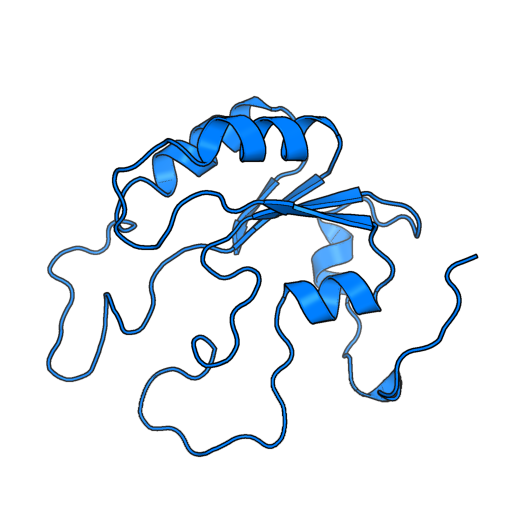 ? -10.196 10.471 1.714 1.00 97.56 86 ALA A O 1
ATOM 644 N N . ALA A 1 87 ? -10.127 9.664 -0.387 1.00 96.94 87 ALA A N 1
ATOM 645 C CA . ALA A 1 87 ? -10.847 8.426 -0.088 1.00 96.94 87 ALA A CA 1
ATOM 646 C C . ALA A 1 87 ? -10.081 7.537 0.909 1.00 96.94 87 ALA A C 1
ATOM 648 O O . ALA A 1 87 ? -10.674 6.944 1.810 1.00 96.94 87 ALA A O 1
ATOM 649 N N . THR A 1 88 ? -8.752 7.486 0.793 1.00 97.50 88 THR A N 1
ATOM 650 C CA . THR A 1 88 ? -7.892 6.711 1.698 1.00 97.50 88 THR A CA 1
ATOM 651 C C . THR A 1 88 ? -7.894 7.285 3.116 1.00 97.50 88 THR A C 1
ATOM 653 O O . THR A 1 88 ? -8.073 6.546 4.084 1.00 97.50 88 THR A O 1
ATOM 656 N N . LEU A 1 89 ? -7.787 8.608 3.257 1.00 97.94 89 LEU A N 1
ATOM 657 C CA . LEU A 1 89 ? -7.873 9.290 4.550 1.00 97.94 89 LEU A CA 1
ATOM 658 C C . LEU A 1 89 ? -9.264 9.138 5.173 1.00 97.94 89 LEU A C 1
ATOM 660 O O . LEU A 1 89 ? -9.383 8.956 6.384 1.00 97.94 89 LEU A O 1
ATOM 664 N N . GLN A 1 90 ? -10.325 9.161 4.361 1.00 96.88 90 GLN A N 1
ATOM 665 C CA . GLN A 1 90 ? -11.681 8.894 4.836 1.00 96.88 90 GLN A CA 1
ATOM 666 C C . GLN A 1 90 ? -11.820 7.469 5.389 1.00 96.88 90 GLN A C 1
ATOM 668 O O . GLN A 1 90 ? -12.401 7.294 6.461 1.00 96.88 90 GLN A O 1
ATOM 673 N N . ALA A 1 91 ? -11.264 6.463 4.706 1.00 95.69 91 ALA A N 1
ATOM 674 C CA . ALA A 1 91 ? -11.249 5.085 5.195 1.00 95.69 91 ALA A CA 1
ATOM 675 C C . ALA A 1 91 ? -10.474 4.957 6.520 1.00 95.69 91 ALA A C 1
ATOM 677 O O . ALA A 1 91 ? -10.953 4.303 7.449 1.00 95.69 91 ALA A O 1
ATOM 678 N N . ALA A 1 92 ? -9.328 5.636 6.628 1.00 95.75 92 ALA A N 1
ATOM 679 C CA . ALA A 1 92 ? -8.478 5.630 7.815 1.00 95.75 92 ALA A CA 1
ATOM 680 C C . ALA A 1 92 ? -9.159 6.236 9.054 1.00 95.75 92 ALA A C 1
ATOM 682 O O . ALA A 1 92 ? -8.997 5.718 10.151 1.00 95.75 92 ALA A O 1
ATOM 683 N N . ARG A 1 93 ? -9.990 7.281 8.922 1.00 95.38 93 ARG A N 1
ATOM 684 C CA . ARG A 1 93 ? -10.647 7.940 10.079 1.00 95.38 93 ARG A CA 1
ATOM 685 C C . ARG A 1 93 ? -11.470 6.996 10.966 1.00 95.38 93 ARG A C 1
ATOM 687 O O . ARG A 1 93 ? -11.653 7.280 12.150 1.00 95.38 93 ARG A O 1
ATOM 694 N N . GLY A 1 94 ? -11.973 5.891 10.418 1.00 89.38 94 GLY A N 1
ATOM 695 C CA . GLY A 1 94 ? -12.814 4.925 11.130 1.00 89.38 94 GLY A CA 1
ATOM 696 C C . GLY A 1 94 ? -12.141 3.595 11.471 1.00 89.38 94 GLY A C 1
ATOM 697 O O . GLY A 1 94 ? -12.857 2.672 11.855 1.00 89.38 94 GLY A O 1
ATOM 698 N N . ALA A 1 95 ? -10.829 3.454 11.275 1.00 92.75 95 ALA A N 1
ATOM 699 C CA . ALA A 1 95 ? -10.139 2.168 11.332 1.00 92.75 95 ALA A CA 1
ATOM 700 C C . ALA A 1 95 ? -8.677 2.318 11.777 1.00 92.75 95 ALA A C 1
ATOM 702 O O . ALA A 1 95 ? -8.107 3.401 11.669 1.00 92.75 95 ALA A O 1
ATOM 703 N N . ASP A 1 96 ? -8.063 1.227 12.226 1.00 92.50 96 ASP A N 1
ATOM 704 C CA . ASP A 1 96 ? -6.602 1.172 12.320 1.00 92.50 96 ASP A CA 1
ATOM 705 C C . ASP A 1 96 ? -6.020 0.987 10.925 1.00 92.50 96 ASP A C 1
ATOM 707 O O . ASP A 1 96 ? -6.650 0.385 10.055 1.00 92.50 96 ASP A O 1
ATOM 711 N N . VAL A 1 97 ? -4.835 1.526 10.676 1.00 94.19 97 VAL A N 1
ATOM 712 C CA . VAL A 1 97 ? -4.284 1.607 9.326 1.00 94.19 97 VAL A CA 1
ATOM 713 C C . VAL A 1 97 ? -3.156 0.601 9.160 1.00 94.19 97 VAL A C 1
ATOM 715 O O . VAL A 1 97 ? -2.189 0.610 9.918 1.00 94.19 97 VAL A O 1
ATOM 718 N N . VAL A 1 98 ? -3.257 -0.230 8.124 1.00 94.94 98 VAL A N 1
ATOM 719 C CA . VAL A 1 98 ? -2.126 -0.982 7.574 1.00 94.94 98 VAL A CA 1
ATOM 720 C C . VAL A 1 98 ? -1.809 -0.381 6.217 1.00 94.94 98 VAL A C 1
ATOM 722 O O . VAL A 1 98 ? -2.601 -0.491 5.280 1.00 94.94 98 VAL A O 1
ATOM 725 N N . TYR A 1 99 ? -0.656 0.260 6.108 1.00 97.25 99 TYR A N 1
ATOM 726 C CA . TYR A 1 99 ? -0.130 0.734 4.841 1.00 97.25 99 TYR A CA 1
ATOM 727 C C . TYR A 1 99 ? 0.899 -0.267 4.325 1.00 97.25 99 TYR A C 1
ATOM 729 O O . TYR A 1 99 ? 1.922 -0.454 4.970 1.00 97.25 99 TYR A O 1
ATOM 737 N N . ALA A 1 100 ? 0.621 -0.909 3.190 1.00 97.31 100 ALA A N 1
ATOM 738 C CA . ALA A 1 100 ? 1.552 -1.826 2.542 1.00 97.31 100 ALA A CA 1
ATOM 739 C C . ALA A 1 100 ? 2.131 -1.152 1.298 1.00 97.31 100 ALA A C 1
ATOM 741 O O . ALA A 1 100 ? 1.423 -0.993 0.298 1.00 97.31 100 ALA A O 1
ATOM 742 N N . GLY A 1 101 ? 3.393 -0.732 1.373 1.00 96.94 101 GLY A N 1
ATOM 743 C CA . GLY A 1 101 ? 4.055 0.076 0.355 1.00 96.94 101 GLY A CA 1
ATOM 744 C C . GLY A 1 101 ? 5.469 -0.388 0.035 1.00 96.94 101 GLY A C 1
ATOM 745 O O . GLY A 1 101 ? 5.819 -1.540 0.244 1.00 96.94 101 GLY A O 1
ATOM 746 N N . GLY A 1 102 ? 6.263 0.507 -0.549 1.00 97.19 102 GLY A N 1
ATOM 747 C CA . GLY A 1 102 ? 7.661 0.254 -0.884 1.00 97.19 102 GLY A CA 1
ATOM 748 C C . GLY A 1 102 ? 7.908 0.201 -2.389 1.00 97.19 102 GLY A C 1
ATOM 749 O O . GLY A 1 102 ? 7.452 1.072 -3.134 1.00 97.19 102 GLY A O 1
ATOM 750 N N . ILE A 1 103 ? 8.679 -0.793 -2.814 1.00 97.38 103 ILE A N 1
ATOM 751 C CA . ILE A 1 103 ? 9.171 -0.996 -4.185 1.00 97.38 103 ILE A CA 1
ATOM 752 C C . ILE A 1 103 ? 8.744 -2.372 -4.694 1.00 97.38 103 ILE A C 1
ATOM 754 O O . ILE A 1 103 ? 8.286 -3.185 -3.901 1.00 97.38 103 ILE A O 1
ATOM 758 N N . ASP A 1 104 ? 8.866 -2.619 -5.993 1.00 95.88 104 ASP A N 1
ATOM 759 C CA . ASP A 1 104 ? 8.695 -3.932 -6.624 1.00 95.88 104 ASP A CA 1
ATOM 760 C C . ASP A 1 104 ? 9.553 -4.028 -7.896 1.00 95.88 104 ASP A C 1
ATOM 762 O O . ASP A 1 104 ? 10.362 -3.133 -8.159 1.00 95.88 104 ASP A O 1
ATOM 766 N N . ASP A 1 105 ? 9.336 -5.068 -8.706 1.00 95.19 105 ASP A N 1
ATOM 767 C CA . ASP A 1 105 ? 10.081 -5.314 -9.947 1.00 95.19 105 ASP A CA 1
ATOM 768 C C . ASP A 1 105 ? 9.968 -4.180 -10.993 1.00 95.19 105 ASP A C 1
ATOM 770 O O . ASP A 1 105 ? 10.745 -4.137 -11.944 1.00 95.19 105 ASP A O 1
ATOM 774 N N . SER A 1 106 ? 9.029 -3.231 -10.838 1.00 94.38 106 SER A N 1
ATOM 775 C CA . SER A 1 106 ? 8.980 -2.015 -11.671 1.00 94.38 106 SER A CA 1
ATOM 776 C C . SER A 1 106 ? 10.025 -0.962 -11.282 1.00 94.38 106 SER A C 1
ATOM 778 O O . SER A 1 106 ? 10.226 0.003 -12.018 1.00 94.38 106 SER A O 1
ATOM 780 N N . VAL A 1 107 ? 10.662 -1.126 -10.120 1.00 96.56 107 VAL A N 1
ATOM 781 C CA . VAL A 1 107 ? 11.657 -0.209 -9.551 1.00 96.56 107 VAL A CA 1
ATOM 782 C C . VAL A 1 107 ? 13.024 -0.882 -9.420 1.00 96.56 107 VAL A C 1
ATOM 784 O O . VAL A 1 107 ? 14.035 -0.204 -9.568 1.00 96.56 107 VAL A O 1
ATOM 787 N N . GLU A 1 108 ? 13.080 -2.184 -9.135 1.00 95.31 108 GLU A N 1
ATOM 788 C CA . GLU A 1 108 ? 14.330 -2.947 -9.056 1.00 95.31 108 GLU A CA 1
ATOM 789 C C . GLU A 1 108 ? 14.201 -4.306 -9.747 1.00 95.31 108 GLU A C 1
ATOM 791 O O . GLU A 1 108 ? 13.325 -5.091 -9.417 1.00 95.31 108 GLU A O 1
ATOM 796 N N . ALA A 1 109 ? 15.078 -4.608 -10.702 1.00 95.75 109 ALA A N 1
ATOM 797 C CA . ALA A 1 109 ? 15.111 -5.911 -11.366 1.00 95.75 109 ALA A CA 1
ATOM 798 C C . ALA A 1 109 ? 16.521 -6.220 -11.886 1.00 95.75 109 ALA A C 1
ATOM 800 O O . ALA A 1 109 ? 17.419 -5.378 -11.843 1.00 95.75 109 ALA A O 1
ATOM 801 N N . GLU A 1 110 ? 16.740 -7.429 -12.399 1.00 96.38 110 GLU A N 1
ATOM 802 C CA . GLU A 1 110 ? 18.009 -7.761 -13.047 1.00 96.38 110 GLU A CA 1
ATOM 803 C C . GLU A 1 110 ? 18.267 -6.850 -14.253 1.00 96.38 110 GLU A C 1
ATOM 805 O O . GLU A 1 110 ? 17.400 -6.651 -15.105 1.00 96.38 110 GLU A O 1
ATOM 810 N N . GLY A 1 111 ? 19.474 -6.282 -14.315 1.00 96.56 111 GLY A N 1
ATOM 811 C CA . GLY A 1 111 ? 19.819 -5.284 -15.327 1.00 96.56 111 GLY A CA 1
ATOM 812 C C . GLY A 1 111 ? 19.081 -3.952 -15.149 1.00 96.56 111 GLY A C 1
ATOM 813 O O . GLY A 1 111 ? 19.166 -3.092 -16.025 1.00 96.56 111 GLY A O 1
ATOM 814 N N . HIS A 1 112 ? 18.372 -3.770 -14.032 1.00 95.94 112 HIS A N 1
ATOM 815 C CA . HIS A 1 112 ? 17.615 -2.573 -13.700 1.00 95.94 112 HIS A CA 1
ATOM 816 C C . HIS A 1 112 ? 17.905 -2.128 -12.262 1.00 95.94 112 HIS A C 1
ATOM 818 O O . HIS A 1 112 ? 17.096 -2.293 -11.344 1.00 95.94 112 HIS A O 1
ATOM 824 N N . ASP A 1 113 ? 19.093 -1.551 -12.085 1.00 97.44 113 ASP A N 1
ATOM 825 C CA . ASP A 1 113 ? 19.501 -0.959 -10.819 1.00 97.44 113 ASP A CA 1
ATOM 826 C C . ASP A 1 113 ? 18.712 0.316 -10.514 1.00 97.44 113 ASP A C 1
ATOM 828 O O . ASP A 1 113 ? 18.397 1.134 -11.387 1.00 97.44 113 ASP A O 1
ATOM 832 N N . ARG A 1 114 ? 18.467 0.538 -9.223 1.00 97.75 114 ARG A N 1
ATOM 833 C CA . ARG A 1 114 ? 17.917 1.801 -8.741 1.00 97.75 114 ARG A CA 1
ATOM 834 C C . ARG A 1 114 ? 18.975 2.895 -8.771 1.00 97.75 114 ARG A C 1
ATOM 836 O O . ARG A 1 114 ? 20.075 2.736 -8.256 1.00 97.75 114 ARG A O 1
ATOM 843 N N . MET A 1 115 ? 18.571 4.075 -9.234 1.00 96.56 115 MET A N 1
ATOM 844 C CA . MET A 1 115 ? 19.389 5.294 -9.153 1.00 96.56 115 MET A CA 1
ATOM 845 C C . MET A 1 115 ? 19.238 6.031 -7.812 1.00 96.56 115 MET A C 1
ATOM 847 O O . MET A 1 115 ? 19.916 7.024 -7.560 1.00 96.56 115 MET A O 1
ATOM 851 N N . SER A 1 116 ? 18.312 5.584 -6.957 1.00 96.62 116 SER A N 1
ATOM 852 C CA . SER A 1 116 ? 18.039 6.168 -5.645 1.00 96.62 116 SER A CA 1
ATOM 853 C C . SER A 1 116 ? 17.463 5.127 -4.687 1.00 96.62 116 SER A C 1
ATOM 855 O O . SER A 1 116 ? 16.680 4.262 -5.077 1.00 96.62 116 SER A O 1
ATOM 857 N N . ILE A 1 117 ? 17.807 5.254 -3.405 1.00 97.25 117 ILE A N 1
ATOM 858 C CA . ILE A 1 117 ? 17.251 4.434 -2.317 1.00 97.25 117 ILE A CA 1
ATOM 859 C C . ILE A 1 117 ? 16.000 5.055 -1.676 1.00 97.25 117 ILE A C 1
ATOM 861 O O . ILE A 1 117 ? 15.461 4.507 -0.716 1.00 97.25 117 ILE A O 1
ATOM 865 N N . ALA A 1 118 ? 15.547 6.208 -2.177 1.00 97.56 118 ALA A N 1
ATOM 866 C CA . ALA A 1 118 ? 14.321 6.841 -1.715 1.00 97.56 118 ALA A CA 1
ATOM 867 C C . ALA A 1 118 ? 13.084 6.017 -2.103 1.00 97.56 118 ALA A C 1
ATOM 869 O O . ALA A 1 118 ? 13.076 5.279 -3.088 1.00 97.56 118 ALA A O 1
ATOM 870 N N . TRP A 1 119 ? 12.009 6.187 -1.336 1.00 97.62 119 TRP A N 1
ATOM 871 C CA . TRP A 1 119 ? 10.705 5.627 -1.680 1.00 97.62 119 TRP A CA 1
ATOM 872 C C . TRP A 1 119 ? 10.198 6.206 -3.010 1.00 97.62 119 TRP A C 1
ATOM 874 O O . TRP A 1 119 ? 10.306 7.418 -3.215 1.00 97.62 119 TRP A O 1
ATOM 884 N N . PRO A 1 120 ? 9.611 5.386 -3.897 1.00 97.56 120 PRO A N 1
ATOM 885 C CA . PRO A 1 120 ? 9.200 5.849 -5.211 1.00 97.56 120 PRO A CA 1
ATOM 886 C C . PRO A 1 120 ? 7.869 6.607 -5.149 1.00 97.56 120 PRO A C 1
ATOM 888 O O . PRO A 1 120 ? 6.926 6.210 -4.451 1.00 97.56 120 PRO A O 1
ATOM 891 N N . GLY A 1 121 ? 7.778 7.669 -5.949 1.00 97.25 121 GLY A N 1
ATOM 892 C CA . GLY A 1 121 ? 6.575 8.483 -6.093 1.00 97.25 121 GLY A CA 1
ATOM 893 C C . GLY A 1 121 ? 6.187 9.231 -4.815 1.00 97.25 121 GLY A C 1
ATOM 894 O O . GLY A 1 121 ? 7.021 9.629 -4.003 1.00 97.25 121 GLY A O 1
ATOM 895 N N . ASN A 1 122 ? 4.885 9.421 -4.630 1.00 98.19 122 ASN A N 1
ATOM 896 C CA . ASN A 1 122 ? 4.302 10.173 -3.520 1.00 98.19 122 ASN A CA 1
ATOM 897 C C . ASN A 1 122 ? 3.857 9.288 -2.335 1.00 98.19 122 ASN A C 1
ATOM 899 O O . ASN A 1 122 ? 3.123 9.753 -1.460 1.00 98.19 122 ASN A O 1
ATOM 903 N N . GLN A 1 123 ? 4.332 8.039 -2.248 1.00 98.31 123 GLN A N 1
ATOM 904 C CA . GLN A 1 123 ? 4.064 7.146 -1.110 1.00 98.31 123 GLN A CA 1
ATOM 905 C C . GLN A 1 123 ? 4.394 7.791 0.255 1.00 98.31 123 GLN A C 1
ATOM 907 O O . GLN A 1 123 ? 3.526 7.784 1.134 1.00 98.31 123 GLN A O 1
ATOM 912 N N . PRO A 1 124 ? 5.558 8.457 0.449 1.00 98.06 124 PRO A N 1
ATOM 913 C CA . PRO A 1 124 ? 5.852 9.133 1.715 1.00 98.06 124 PRO A CA 1
ATOM 914 C C . PRO A 1 124 ? 4.880 10.269 2.043 1.00 98.06 124 PRO A C 1
ATOM 916 O O . PRO A 1 124 ? 4.650 10.563 3.214 1.00 98.06 124 PRO A O 1
ATOM 919 N N . GLN A 1 125 ? 4.311 10.929 1.029 1.00 98.44 125 GLN A N 1
ATOM 920 C CA . GLN A 1 125 ? 3.315 11.979 1.234 1.00 98.44 125 GLN A CA 1
ATOM 921 C C . GLN A 1 125 ? 2.021 11.382 1.794 1.00 98.44 125 GLN A C 1
ATOM 923 O O . GLN A 1 125 ? 1.503 11.888 2.786 1.00 98.44 125 GLN A O 1
ATOM 928 N N . LEU A 1 126 ? 1.537 10.278 1.216 1.00 98.44 126 LEU A N 1
ATOM 929 C CA . LEU A 1 126 ? 0.344 9.590 1.710 1.00 98.44 126 LEU A CA 1
ATOM 930 C C . LEU A 1 126 ? 0.530 9.095 3.149 1.00 98.44 126 LEU A C 1
ATOM 932 O O . LEU A 1 126 ? -0.344 9.310 3.984 1.00 98.44 126 LEU A O 1
ATOM 936 N N . VAL A 1 127 ? 1.676 8.480 3.456 1.00 97.94 127 VAL A N 1
ATOM 937 C CA . VAL A 1 127 ? 2.002 8.010 4.814 1.00 97.94 127 VAL A CA 1
ATOM 938 C C . VAL A 1 127 ? 1.989 9.166 5.816 1.00 97.94 127 VAL A C 1
ATOM 940 O O . VAL A 1 127 ? 1.422 9.032 6.899 1.00 97.94 127 VAL A O 1
ATOM 943 N N . LYS A 1 128 ? 2.553 10.326 5.452 1.00 98.25 128 LYS A N 1
ATOM 944 C CA . LYS A 1 128 ? 2.509 11.530 6.297 1.00 98.25 128 LYS A CA 1
ATOM 945 C C . LYS A 1 128 ? 1.077 11.995 6.557 1.00 98.25 128 LYS A C 1
ATOM 947 O O . LYS A 1 128 ? 0.764 12.356 7.687 1.00 98.25 128 LYS A O 1
ATOM 952 N N . GLU A 1 129 ? 0.205 11.979 5.551 1.00 98.31 129 GLU A N 1
ATOM 953 C CA . GLU A 1 129 ? -1.208 12.330 5.741 1.00 98.31 129 GLU A CA 1
ATOM 954 C C . GLU A 1 129 ? -1.955 11.295 6.596 1.00 98.31 129 GLU A C 1
ATOM 956 O O . GLU A 1 129 ? -2.742 11.672 7.460 1.00 98.31 129 GLU A O 1
ATOM 961 N N . LEU A 1 130 ? -1.667 10.000 6.426 1.00 97.69 130 LEU A N 1
ATOM 962 C CA . LEU A 1 130 ? -2.224 8.928 7.257 1.00 97.69 130 LEU A CA 1
ATOM 963 C C . LEU A 1 130 ? -1.812 9.070 8.727 1.00 97.69 130 LEU A C 1
ATOM 965 O O . LEU A 1 130 ? -2.653 8.928 9.612 1.00 97.69 130 LEU A O 1
ATOM 969 N N . ALA A 1 131 ? -0.552 9.417 8.997 1.00 96.69 131 ALA A N 1
ATOM 970 C CA . ALA A 1 131 ? -0.060 9.637 10.356 1.00 96.69 131 ALA A CA 1
ATOM 971 C C . ALA A 1 131 ? -0.801 10.787 11.069 1.00 96.69 131 ALA A C 1
ATOM 973 O O . ALA A 1 131 ? -1.061 10.710 12.269 1.00 96.69 131 ALA A O 1
ATOM 974 N N . LYS A 1 132 ? -1.217 11.827 10.331 1.00 98.06 132 LYS A N 1
ATOM 975 C CA . LYS A 1 132 ? -2.003 12.953 10.873 1.00 98.06 132 LYS A CA 1
ATOM 976 C C . LYS A 1 132 ? -3.434 12.573 11.268 1.00 98.06 132 LYS A C 1
ATOM 978 O O . LYS A 1 132 ? -4.074 13.331 11.990 1.00 98.06 132 LYS A O 1
ATOM 983 N N . VAL A 1 133 ? -3.952 11.425 10.821 1.00 96.31 133 VAL A N 1
ATOM 984 C CA . VAL A 1 133 ? -5.308 10.962 11.173 1.00 96.31 133 VAL A CA 1
ATOM 985 C C . VAL A 1 133 ? -5.412 10.600 12.664 1.00 96.31 133 VAL A C 1
ATOM 987 O O . VAL A 1 133 ? -6.510 10.608 13.218 1.00 96.31 133 VAL A O 1
ATOM 990 N N . GLY A 1 134 ? -4.288 10.305 13.329 1.00 93.69 134 GLY A N 1
ATOM 991 C CA . GLY A 1 134 ? -4.260 9.985 14.761 1.00 93.69 134 GLY A CA 1
ATOM 992 C C . GLY A 1 134 ? -4.778 8.581 15.093 1.00 93.69 134 GLY A C 1
ATOM 993 O O . GLY A 1 134 ? -5.220 8.330 16.213 1.00 93.69 134 GLY A O 1
ATOM 994 N N . LYS A 1 135 ? -4.757 7.668 14.117 1.00 92.81 135 LYS A N 1
ATOM 995 C CA . LYS A 1 135 ? -5.051 6.241 14.303 1.00 92.81 135 LYS A CA 1
ATOM 996 C C . LYS A 1 135 ? -3.752 5.437 14.373 1.00 92.81 135 LYS A C 1
ATOM 998 O O . LYS A 1 135 ? -2.768 5.866 13.768 1.00 92.81 135 LYS A O 1
ATOM 1003 N N . PRO A 1 136 ? -3.739 4.279 15.057 1.00 92.75 136 PRO A N 1
ATOM 1004 C CA . PRO A 1 136 ? -2.652 3.315 14.936 1.00 92.75 136 PRO A CA 1
ATOM 1005 C C . PRO A 1 136 ? -2.327 3.055 13.462 1.00 92.75 136 PRO A C 1
ATOM 1007 O O . PRO A 1 136 ? -3.213 2.711 12.678 1.00 92.75 136 PRO A O 1
ATOM 1010 N N . LEU A 1 137 ? -1.065 3.257 13.092 1.00 93.31 137 LEU A N 1
ATOM 1011 C CA . LEU A 1 137 ? -0.561 3.102 11.732 1.00 93.31 137 LEU A CA 1
ATOM 1012 C C . LEU A 1 137 ? 0.591 2.101 11.752 1.00 93.31 137 LEU A C 1
ATOM 1014 O O . LEU A 1 137 ? 1.616 2.341 12.385 1.00 93.31 137 LEU A O 1
ATOM 1018 N N . VAL A 1 138 ? 0.414 0.997 11.036 1.00 93.44 138 VAL A N 1
ATOM 1019 C CA . VAL A 1 138 ? 1.453 0.004 10.759 1.00 93.44 138 VAL A CA 1
ATOM 1020 C C . VAL A 1 138 ? 1.886 0.162 9.307 1.00 93.44 138 VAL A C 1
ATOM 1022 O O . VAL A 1 138 ? 1.044 0.290 8.416 1.00 93.44 138 VAL A O 1
ATOM 1025 N N . MET A 1 139 ? 3.196 0.156 9.077 1.00 93.12 139 MET A N 1
ATOM 1026 C CA . MET A 1 139 ? 3.794 0.196 7.745 1.00 93.12 139 MET A CA 1
ATOM 1027 C C . MET A 1 139 ? 4.424 -1.160 7.430 1.00 93.12 139 MET A C 1
ATOM 1029 O O . MET A 1 139 ? 5.152 -1.696 8.267 1.00 93.12 139 MET A O 1
ATOM 1033 N N . LEU A 1 140 ? 4.119 -1.684 6.245 1.00 91.19 140 LEU A N 1
ATOM 1034 C CA . LEU A 1 140 ? 4.718 -2.869 5.634 1.00 91.19 140 LEU A CA 1
ATOM 1035 C C . LEU A 1 140 ? 5.491 -2.446 4.385 1.00 91.19 140 LEU A C 1
ATOM 1037 O O . LEU A 1 140 ? 4.936 -1.610 3.625 1.00 91.19 140 LEU A O 1
#

=== Feature glossary ===
Key to the feature types in this record:

pLDDT. pLDDT is the predicted lDDT-Cα score: AlphaFold's confidence that the local environment of each residue (all inter-atomic distances within 15 Å) is correctly placed. It is a per-residue number between 0 and 100, with higher meaning more reliable.

Radius of gyration, Cα contacts, bounding box. The geometric summary reports three shape descriptors. Rg (radius of gyration) measures how spread out the Cα atoms are about their centre of mass; compact globular proteins have small Rg, elongated or unfolded ones large. Cα contacts (<8 Å, |i−j|>4) count long-range residue pairs in spatial proximity — high for tightly packed folds, near zero for rods or random coil. The bounding-box extents give the protein's footprint along x, y, z in Å.

Backbone torsions (φ/ψ). Backbone dihedral angles. Every residue except chain termini has a φ (preceding-C → N → Cα → C) and a ψ (N → Cα → C → next-N). They are reported in degrees following the IUPAC sign convention. Secondary structure is essentially a statement about which (φ, ψ) basin each residue occupies.

Contact-map, Ramachandran, and PAE plots. Plot images: a contact map (which residues are close in 3D, as an N×N binary image), a Ramachandran scatter (backbone torsion angles, revealing secondary-structure composition at a glance), and — for AlphaFold structures — a PAE heatmap (pairwise prediction confidence).

Predicted aligned error. Predicted Aligned Error (PAE) is an AlphaFold confidence matrix: entry (i, j) is the expected error in the position of residue j, in ångströms, when the prediction is superimposed on the true structure at residue i. Low PAE within a block of residues means that block is internally rigid and well-predicted; high PAE between two blocks means their relative placement is uncertain even if each block individually is confident.

Secondary structure (3-state, P-SEA). Three-state secondary structure (P-SEA) collapses the eight DSSP classes into helix (a), strand (b), and coil (c). P-SEA assigns these from Cα geometry alone — distances and angles — without requiring backbone oxygens, so it works on any Cα trace.

Solvent-accessible surface area. Solvent-accessible surface area (SASA) is the area in Å² traced out by the centre of a 1.4 Å probe sphere (a water molecule) rolled over the protein's van der Waals surface (Shrake–Rupley / Lee–Richards construction). Buried residues have near-zero SASA; fully exposed residues can exceed 200 Å². The total SASA scales roughly with the number of surface residues.

Foldseek 3Di. The Foldseek 3Di string encodes local tertiary geometry as a 20-letter alphabet — one character per residue — derived from the relative positions of nearby Cα atoms. Unlike the amino-acid sequence, 3Di is a direct function of the 3D structure, so two proteins with the same fold have similar 3Di strings even at low sequence identity.

B-factor. For experimental (PDB) structures, the B-factor (temperature factor) quantifies the positional spread of each atom in the crystal — a combination of thermal vibration and static disorder — in units of Å². High B-factors mark flexible loops or poorly resolved regions; low B-factors mark the rigid, well-ordered core.

mmCIF coordinates. The mmCIF block holds the 3D Cartesian coordinates of each backbone atom (N, Cα, C, O) in ångströms. mmCIF is the PDB's canonical archive format — a tagged-loop text representation of the atomic model.

InterPro / GO / CATH / organism. Functional annotations link the protein to curated databases. InterPro entries identify conserved domains and families by matching the sequence against member-database signatures (Pfam, PROSITE, CDD, …). Gene Ontology (GO) terms describe molecular function, biological process, and cellular component in a controlled vocabulary. CATH places the structure in a hierarchical fold classification (Class/Architecture/Topology/Homologous-superfamily). The organism is the source species.

Rendered structure images. Structure images are PyMOL renders from six orthogonal camera directions. Cartoon representation draws helices as coils and strands as arrows; sticks shows the backbone as bonds; surface shows the solvent-excluded envelope. Rainbow coloring maps sequence position to hue (blue→red, N→C); chain coloring assigns a distinct color per polypeptide.

Sequence. This is the polypeptide sequence — one letter per residue, N-terminus first. Length ranges from a few dozen residues for small domains to over a thousand for large multi-domain proteins.

Secondary structure (8-state, DSSP). The SS8 string is DSSP's per-residue secondary-structure call. α-helix (H) means an i→i+4 H-bond ladder; β-strand (E) means the residue participates in a β-sheet; 3₁₀ (G) and π (I) are tighter and wider helices; T/S are turns/bends; '-' is loop.

Nearest PDB structures. Structural nearest neighbors (via Foldseek easy-search vs the PDB). Reported per hit: target PDB id, E-value, and alignment TM-score. A TM-score above ~0.5 is the conventional threshold for 'same fold'.